Protein AF-A0A352NU34-F1 (afdb_monomer)

pLDDT: mean 79.1, std 13.92, range [46.22, 97.12]

Nearest PDB structures (foldseek):
  4mk6-assembly1_A-2  TM=7.605E-01  e=2.055E-04  Listeria monocytogenes EGD-e
  6o6o-assembly1_B  TM=7.729E-01  e=5.167E-03  Mycobacterium tuberculosis
  6o6n-assembly1_A  TM=7.367E-01  e=8.691E-03  Mycobacterium tuberculosis

Sequence (150 aa):
DADINRATFYAHYKNQYDLLKQIENETIDEINQYISSYDFKNKNNVSTVGIEKILEYVKENSELFDLLLNSNGDTSFQQEIIKIIGRQHFIPIKENNLLKKEDSEYIFHFLASGSICTIQKWLKEGMKKPISEIARLILEISNNGVKFYE

Mean predicted aligned error: 8.18 Å

Secondary structure (DSSP, 8-state):
-----HHHHHHH-SSHHHHHHHHHHHHHHHHHHHHHHS-TTSTTTHHHHHHHHHHHHHHHTHHHHHHHHS-SS--HHHHHHHHHHHHHHHHHHHTT--S-HHHHHHHHHHHHHHHHHHHHHHHHTTS-S-HHHHHHHHHHHHHHHHHTT-

Structure (mmCIF, N/CA/C/O backbone):
data_AF-A0A352NU34-F1
#
_entry.id   AF-A0A352NU34-F1
#
loop_
_atom_site.group_PDB
_atom_site.id
_atom_site.type_symbol
_atom_site.label_atom_id
_atom_site.label_alt_id
_atom_site.label_comp_id
_atom_site.label_asym_id
_atom_site.label_entity_id
_atom_site.label_seq_id
_atom_site.pdbx_PDB_ins_code
_atom_site.Cartn_x
_atom_site.Cartn_y
_atom_site.Cartn_z
_atom_site.occupancy
_atom_site.B_iso_or_equiv
_atom_site.auth_seq_id
_atom_site.auth_comp_id
_atom_site.auth_asym_id
_atom_site.auth_atom_id
_atom_site.pdbx_PDB_model_num
ATOM 1 N N . ASP A 1 1 ? -19.519 -0.023 17.354 1.00 48.19 1 ASP A N 1
ATOM 2 C CA . ASP A 1 1 ? -18.970 0.573 18.585 1.00 48.19 1 ASP A CA 1
ATOM 3 C C . ASP A 1 1 ? -18.016 -0.384 19.264 1.00 48.19 1 ASP A C 1
ATOM 5 O O . ASP A 1 1 ? -18.335 -1.561 19.386 1.00 48.19 1 ASP A O 1
ATOM 9 N N . ALA A 1 2 ? -16.836 0.109 19.638 1.00 63.91 2 ALA A N 1
ATOM 10 C CA . ALA A 1 2 ? -15.882 -0.637 20.449 1.00 63.91 2 ALA A CA 1
ATOM 11 C C . ALA A 1 2 ? -16.297 -0.533 21.924 1.00 63.91 2 ALA A C 1
ATOM 13 O O . ALA A 1 2 ? -16.513 0.570 22.426 1.00 63.91 2 ALA A O 1
ATOM 14 N N . ASP A 1 3 ? -16.410 -1.668 22.612 1.00 59.62 3 ASP A N 1
ATOM 15 C CA . ASP A 1 3 ? -16.883 -1.772 24.001 1.00 59.62 3 ASP A CA 1
ATOM 16 C C . ASP A 1 3 ? -15.771 -1.407 25.012 1.00 59.62 3 ASP A C 1
ATOM 18 O O . ASP A 1 3 ? -15.368 -2.197 25.864 1.00 59.62 3 ASP A O 1
ATOM 22 N N . ILE A 1 4 ? -15.179 -0.217 24.853 1.00 74.56 4 ILE A N 1
ATOM 23 C CA . ILE A 1 4 ? -14.019 0.255 25.624 1.00 74.56 4 ILE A CA 1
ATOM 24 C C . ILE A 1 4 ? -14.384 1.550 26.355 1.00 74.56 4 ILE A C 1
ATOM 26 O O . ILE A 1 4 ? -14.874 2.512 25.761 1.00 74.56 4 ILE A O 1
ATOM 30 N N . ASN A 1 5 ? -14.115 1.607 27.664 1.00 81.94 5 ASN A N 1
ATOM 31 C CA . ASN A 1 5 ? -14.355 2.816 28.450 1.00 81.94 5 ASN A CA 1
ATOM 32 C C . ASN A 1 5 ? -13.315 3.915 28.112 1.00 81.94 5 ASN A C 1
ATOM 34 O O . ASN A 1 5 ? -12.168 3.631 27.763 1.00 81.94 5 ASN A O 1
ATOM 38 N N . ARG A 1 6 ? -13.685 5.195 28.265 1.00 76.81 6 ARG A N 1
ATOM 39 C CA . ARG A 1 6 ? -12.801 6.338 27.944 1.00 76.81 6 ARG A CA 1
ATOM 40 C C . ARG A 1 6 ? -11.505 6.385 28.764 1.00 76.81 6 ARG A C 1
ATOM 42 O O . ARG A 1 6 ? -10.484 6.804 28.239 1.00 76.81 6 ARG A O 1
ATOM 49 N N . ALA A 1 7 ? -11.529 5.977 30.028 1.00 78.75 7 ALA A N 1
ATOM 50 C CA . ALA A 1 7 ? -10.327 5.883 30.856 1.00 78.75 7 ALA A CA 1
ATOM 51 C C . ALA A 1 7 ? -9.362 4.799 30.343 1.00 78.75 7 ALA A C 1
ATOM 53 O O . ALA A 1 7 ? -8.158 5.025 30.341 1.00 78.75 7 ALA A O 1
ATOM 54 N N . THR A 1 8 ? -9.873 3.672 29.839 1.00 79.69 8 THR A N 1
ATOM 55 C CA . THR A 1 8 ? -9.073 2.637 29.170 1.00 79.69 8 THR A CA 1
ATOM 56 C C . THR A 1 8 ? -8.502 3.158 27.853 1.00 79.69 8 THR A C 1
ATOM 58 O O . THR A 1 8 ? -7.326 2.953 27.586 1.00 79.69 8 THR A O 1
ATOM 61 N N . PHE A 1 9 ? -9.280 3.908 27.065 1.00 80.69 9 PHE A N 1
ATOM 62 C CA . PHE A 1 9 ? -8.778 4.558 25.848 1.00 80.69 9 PHE A CA 1
ATOM 63 C C . PHE A 1 9 ? -7.615 5.517 26.150 1.00 80.69 9 PHE A C 1
ATOM 65 O O . PHE A 1 9 ? -6.536 5.386 25.578 1.00 80.69 9 PHE A O 1
ATOM 72 N N . TYR A 1 10 ? -7.805 6.444 27.094 1.00 82.12 10 TYR A N 1
ATOM 73 C CA . TYR A 1 10 ? -6.786 7.442 27.432 1.00 82.12 10 TYR A CA 1
ATOM 74 C C . TYR A 1 10 ? -5.594 6.885 28.226 1.00 82.12 10 TYR A C 1
ATOM 76 O O . TYR A 1 10 ? -4.579 7.567 28.350 1.00 82.12 10 TYR A O 1
ATOM 84 N N . ALA A 1 11 ? -5.682 5.652 28.739 1.00 81.69 11 ALA A N 1
ATOM 85 C CA . ALA A 1 11 ? -4.532 4.949 29.307 1.00 81.69 11 ALA A CA 1
ATOM 86 C C . ALA A 1 11 ? -3.508 4.544 28.232 1.00 81.69 11 ALA A C 1
ATOM 88 O O . ALA A 1 11 ? -2.319 4.454 28.534 1.00 81.69 11 ALA A O 1
ATOM 89 N N . HIS A 1 12 ? -3.962 4.322 26.995 1.00 77.50 12 HIS A N 1
ATOM 90 C CA . HIS A 1 12 ? -3.120 3.886 25.879 1.00 77.50 12 HIS A CA 1
ATOM 91 C C . HIS A 1 12 ? -2.886 4.984 24.834 1.00 77.50 12 HIS A C 1
ATOM 93 O O . HIS A 1 12 ? -1.823 5.006 24.223 1.00 77.50 12 HIS A O 1
ATOM 99 N N . TYR A 1 13 ? -3.825 5.923 24.669 1.00 84.06 13 TYR A N 1
ATOM 100 C CA . TYR A 1 13 ? -3.788 6.925 23.601 1.00 84.06 13 TYR A CA 1
ATOM 101 C C . TYR A 1 13 ? -4.052 8.330 24.123 1.00 84.06 13 TYR A C 1
ATOM 103 O O . TYR A 1 13 ? -5.023 8.573 24.837 1.00 84.06 13 TYR A O 1
ATOM 111 N N . LYS A 1 14 ? -3.249 9.310 23.708 1.00 82.19 14 LYS A N 1
ATOM 112 C CA . LYS A 1 14 ? -3.454 10.708 24.128 1.00 82.19 14 LYS A CA 1
ATOM 113 C C . LYS A 1 14 ? -4.740 11.304 23.561 1.00 82.19 14 LYS A C 1
ATOM 115 O O . LYS A 1 14 ? -5.376 12.135 24.206 1.00 82.19 14 LYS A O 1
ATOM 120 N N . ASN A 1 15 ? -5.094 10.930 22.334 1.00 84.94 15 ASN A N 1
ATOM 121 C CA . ASN A 1 15 ? -6.304 11.343 21.628 1.00 84.94 15 ASN A CA 1
ATOM 122 C C . ASN A 1 15 ? -6.515 10.461 20.379 1.00 84.94 15 ASN A C 1
ATOM 124 O O . ASN A 1 15 ? -5.709 9.584 20.085 1.00 84.94 15 ASN A O 1
ATOM 128 N N . GLN A 1 16 ? -7.589 10.714 19.628 1.00 80.94 16 GLN A N 1
ATOM 129 C CA . GLN A 1 16 ? -7.916 9.973 18.403 1.00 80.94 16 GLN A CA 1
ATOM 130 C C . GLN A 1 16 ? -6.839 10.046 17.303 1.00 80.94 16 GLN A C 1
ATOM 132 O O . GLN A 1 16 ? -6.707 9.103 16.535 1.00 80.94 16 GLN A O 1
ATOM 137 N N . TYR A 1 17 ? -6.059 11.131 17.233 1.00 83.38 17 TYR A N 1
ATOM 138 C CA . TYR A 1 17 ? -4.977 11.272 16.252 1.00 83.38 17 TYR A CA 1
ATOM 139 C C . TYR A 1 17 ? -3.764 10.415 16.624 1.00 83.38 17 TYR A C 1
ATOM 141 O O . TYR A 1 17 ? -3.083 9.900 15.748 1.00 83.38 17 TYR A O 1
ATOM 149 N N . ASP A 1 18 ? -3.509 10.242 17.923 1.00 84.25 18 ASP A N 1
ATOM 150 C CA . ASP A 1 18 ? -2.465 9.350 18.440 1.00 84.25 18 ASP A CA 1
ATOM 151 C C . ASP A 1 18 ? -2.783 7.884 18.111 1.00 84.25 18 ASP A C 1
ATOM 153 O O . ASP A 1 18 ? -1.931 7.163 17.600 1.00 84.25 18 ASP A O 1
ATOM 157 N N . LEU A 1 19 ? -4.047 7.480 18.303 1.00 85.69 19 LEU A N 1
ATOM 158 C CA . LEU A 1 19 ? -4.534 6.170 17.865 1.00 85.69 19 LEU A CA 1
ATOM 159 C C . LEU A 1 19 ? -4.395 5.996 16.345 1.00 85.69 19 LEU A C 1
ATOM 161 O O . LEU A 1 19 ? -3.858 4.984 15.905 1.00 85.69 19 LEU A O 1
ATOM 165 N N . LEU A 1 20 ? -4.848 6.973 15.550 1.00 85.44 20 LEU A N 1
ATOM 166 C CA . LEU A 1 20 ? -4.744 6.911 14.088 1.00 85.44 20 LEU A CA 1
ATOM 167 C C . LEU A 1 20 ? -3.290 6.732 13.641 1.00 85.44 20 LEU A C 1
ATOM 169 O O . LEU A 1 20 ? -2.998 5.852 12.841 1.00 85.44 20 LEU A O 1
ATOM 173 N N . LYS A 1 21 ? -2.371 7.506 14.221 1.00 85.31 21 LYS A N 1
ATOM 174 C CA . LYS A 1 21 ? -0.944 7.417 13.912 1.00 85.31 21 LYS A CA 1
ATOM 175 C C . LYS A 1 21 ? -0.342 6.067 14.296 1.00 85.31 21 LYS A C 1
ATOM 177 O O . LYS A 1 21 ? 0.543 5.571 13.603 1.00 85.31 21 LYS A O 1
ATOM 182 N N . GLN A 1 22 ? -0.782 5.471 15.403 1.00 87.56 22 GLN A N 1
ATOM 183 C CA . GLN A 1 22 ? -0.351 4.125 15.766 1.00 87.56 22 GLN A CA 1
ATOM 184 C C . GLN A 1 22 ? -0.835 3.094 14.738 1.00 87.56 22 GLN A C 1
ATOM 186 O O . GLN A 1 22 ? -0.022 2.300 14.278 1.00 87.56 22 GLN A O 1
ATOM 191 N N . ILE A 1 23 ? -2.104 3.165 14.320 1.00 88.06 23 ILE A N 1
ATOM 192 C CA . ILE A 1 23 ? -2.661 2.291 13.276 1.00 88.06 23 ILE A CA 1
ATOM 193 C C . ILE A 1 23 ? -1.894 2.458 11.958 1.00 88.06 23 ILE A C 1
ATOM 195 O O . ILE A 1 23 ? -1.555 1.468 11.314 1.00 88.06 23 ILE A O 1
ATOM 199 N N . GLU A 1 24 ? -1.580 3.694 11.560 1.00 88.38 24 GLU A N 1
ATOM 200 C CA . GLU A 1 24 ? -0.766 3.973 10.372 1.00 88.38 24 GLU A CA 1
ATOM 201 C C . GLU A 1 24 ? 0.607 3.304 10.460 1.00 88.38 24 GLU A C 1
ATOM 203 O O . GLU A 1 24 ? 1.007 2.618 9.522 1.00 88.38 24 GLU A O 1
ATOM 208 N N . ASN A 1 25 ? 1.311 3.470 11.585 1.00 88.00 25 ASN A N 1
ATOM 209 C CA . ASN A 1 25 ? 2.632 2.874 11.789 1.00 88.00 25 ASN A CA 1
ATOM 210 C C . ASN A 1 25 ? 2.576 1.341 11.772 1.00 88.00 25 ASN A C 1
ATOM 212 O O . ASN A 1 25 ? 3.398 0.720 11.107 1.00 88.00 25 ASN A O 1
ATOM 216 N N . GLU A 1 26 ? 1.599 0.737 12.453 1.00 89.69 26 GLU A N 1
ATOM 217 C CA . GLU A 1 26 ? 1.392 -0.718 12.457 1.00 89.69 26 GLU A CA 1
ATOM 218 C C . GLU A 1 26 ? 1.122 -1.234 11.036 1.00 89.69 26 GLU A C 1
ATOM 220 O O . GLU A 1 26 ? 1.773 -2.171 10.577 1.00 89.69 26 GLU A O 1
ATOM 225 N N . THR A 1 27 ? 0.250 -0.551 10.289 1.00 88.06 27 THR A N 1
ATOM 226 C CA . THR A 1 27 ? -0.056 -0.887 8.889 1.00 88.06 27 THR A CA 1
ATOM 227 C C . THR A 1 27 ? 1.189 -0.769 8.002 1.00 88.06 27 THR A C 1
ATOM 229 O O . THR A 1 27 ? 1.448 -1.621 7.153 1.00 88.06 27 THR A O 1
ATOM 232 N N . ILE A 1 28 ? 1.993 0.281 8.192 1.00 86.25 28 ILE A N 1
ATOM 233 C CA . ILE A 1 28 ? 3.257 0.485 7.474 1.00 86.25 28 ILE A CA 1
ATOM 234 C C . ILE A 1 28 ? 4.260 -0.630 7.791 1.00 86.25 28 ILE A C 1
ATOM 236 O O . ILE A 1 28 ? 4.934 -1.125 6.883 1.00 86.25 28 ILE A O 1
ATOM 240 N N . ASP A 1 29 ? 4.369 -1.034 9.053 1.00 86.62 29 ASP A N 1
ATOM 241 C CA . ASP A 1 29 ? 5.260 -2.111 9.477 1.00 86.62 29 ASP A CA 1
ATOM 242 C C . ASP A 1 29 ? 4.836 -3.454 8.874 1.00 86.62 29 ASP A C 1
ATOM 244 O O . ASP A 1 29 ? 5.686 -4.187 8.363 1.00 86.62 29 ASP A O 1
ATOM 248 N N . GLU A 1 30 ? 3.536 -3.747 8.837 1.00 85.56 30 GLU A N 1
ATOM 249 C CA . GLU A 1 30 ? 2.995 -4.931 8.164 1.00 85.56 30 GLU A CA 1
ATOM 250 C C . GLU A 1 30 ? 3.317 -4.912 6.665 1.00 85.56 30 GLU A C 1
ATOM 252 O O . GLU A 1 30 ? 3.858 -5.886 6.136 1.00 85.56 30 GLU A O 1
ATOM 257 N N . ILE A 1 31 ? 3.095 -3.783 5.984 1.00 81.94 31 ILE A N 1
ATOM 258 C CA . ILE A 1 31 ? 3.468 -3.609 4.572 1.00 81.94 31 ILE A CA 1
ATOM 259 C C . ILE A 1 31 ? 4.973 -3.842 4.372 1.00 81.94 31 ILE A C 1
ATOM 261 O O . ILE A 1 31 ? 5.369 -4.563 3.457 1.00 81.94 31 ILE A O 1
ATOM 265 N N . ASN A 1 32 ? 5.832 -3.291 5.232 1.00 78.81 32 ASN A N 1
ATOM 266 C CA . ASN A 1 32 ? 7.279 -3.496 5.152 1.00 78.81 32 ASN A CA 1
ATOM 267 C C . ASN A 1 32 ? 7.679 -4.962 5.357 1.00 78.81 32 ASN A C 1
ATOM 269 O O . ASN A 1 32 ? 8.589 -5.438 4.674 1.00 78.81 32 ASN A O 1
ATOM 273 N N . GLN A 1 33 ? 7.018 -5.683 6.266 1.00 79.50 33 GLN A N 1
ATOM 274 C CA . GLN A 1 33 ? 7.242 -7.114 6.480 1.00 79.50 33 GLN A CA 1
ATOM 275 C C . GLN A 1 33 ? 6.814 -7.929 5.261 1.00 79.50 33 GLN A C 1
ATOM 277 O O . GLN A 1 33 ? 7.592 -8.761 4.787 1.00 79.50 33 GLN A O 1
ATOM 282 N N . TYR A 1 34 ? 5.634 -7.638 4.703 1.00 73.94 34 TYR A N 1
ATOM 283 C CA . TYR A 1 34 ? 5.174 -8.247 3.460 1.00 73.94 34 TYR A CA 1
ATOM 284 C C . TYR A 1 34 ? 6.198 -8.027 2.358 1.00 73.94 34 TYR A C 1
ATOM 286 O O . TYR A 1 34 ? 6.681 -8.993 1.777 1.00 73.94 34 TYR A O 1
ATOM 294 N N . ILE A 1 35 ? 6.613 -6.786 2.120 1.00 70.75 35 ILE A N 1
ATOM 295 C CA . ILE A 1 35 ? 7.552 -6.492 1.045 1.00 70.75 35 ILE A CA 1
ATOM 296 C C . ILE A 1 35 ? 8.932 -7.128 1.296 1.00 70.75 35 ILE A C 1
ATOM 298 O O . ILE A 1 35 ? 9.512 -7.704 0.382 1.00 70.75 35 ILE A O 1
ATOM 302 N N . SER A 1 36 ? 9.446 -7.096 2.528 1.00 69.50 36 SER A N 1
ATOM 303 C CA . SER A 1 36 ? 10.748 -7.696 2.870 1.00 69.50 36 SER A CA 1
ATOM 304 C C . SER A 1 36 ? 10.749 -9.225 2.778 1.00 69.50 36 SER A C 1
ATOM 306 O O . SER A 1 36 ? 11.805 -9.823 2.578 1.00 69.50 36 SER A O 1
ATOM 308 N N . SER A 1 37 ? 9.584 -9.866 2.920 1.00 67.00 37 SER A N 1
ATOM 309 C CA . SER A 1 37 ? 9.439 -11.318 2.772 1.00 67.00 37 SER A CA 1
ATOM 310 C C . SER A 1 37 ? 9.533 -11.794 1.315 1.00 67.00 37 SER A C 1
ATOM 312 O O . SER A 1 37 ? 9.775 -12.979 1.076 1.00 67.00 37 SER A O 1
ATOM 314 N N . TYR A 1 38 ? 9.403 -10.883 0.343 1.00 62.19 38 TYR A N 1
ATOM 315 C CA . TYR A 1 38 ? 9.521 -11.184 -1.081 1.00 62.19 38 TYR A CA 1
ATOM 316 C C . TYR A 1 38 ? 10.842 -10.659 -1.645 1.00 62.19 38 TYR A C 1
ATOM 318 O O . TYR A 1 38 ? 11.178 -9.481 -1.547 1.00 62.19 38 TYR A O 1
ATOM 326 N N . ASP A 1 39 ? 11.602 -11.542 -2.294 1.00 57.12 39 ASP A N 1
ATOM 327 C CA . ASP A 1 39 ? 12.840 -11.152 -2.961 1.00 57.12 39 ASP A CA 1
ATOM 328 C C . ASP A 1 39 ? 12.550 -10.517 -4.330 1.00 57.12 39 ASP A C 1
ATOM 330 O O . ASP A 1 39 ? 12.553 -11.176 -5.374 1.00 57.12 39 ASP A O 1
ATOM 334 N N . PHE A 1 40 ? 12.327 -9.202 -4.338 1.00 56.34 40 PHE A N 1
ATOM 335 C CA . PHE A 1 40 ? 12.140 -8.415 -5.563 1.00 56.34 40 PHE A CA 1
ATOM 336 C C . PHE A 1 40 ? 13.380 -8.391 -6.481 1.00 56.34 40 PHE A C 1
ATOM 338 O O . PHE A 1 40 ? 13.313 -7.835 -7.579 1.00 56.34 40 PHE A O 1
ATOM 345 N N . LYS A 1 41 ? 14.512 -9.002 -6.091 1.00 50.59 41 LYS A N 1
ATOM 346 C CA . LYS A 1 41 ? 15.722 -9.066 -6.927 1.00 50.59 41 LYS A CA 1
ATOM 347 C C . LYS A 1 41 ? 15.608 -10.059 -8.089 1.00 50.59 41 LYS A C 1
ATOM 349 O O . LYS A 1 41 ? 16.334 -9.910 -9.072 1.00 50.59 41 LYS A O 1
ATOM 354 N N . ASN A 1 42 ? 14.683 -11.024 -8.045 1.00 47.41 42 ASN A N 1
ATOM 355 C CA . ASN A 1 42 ? 14.458 -11.965 -9.151 1.00 47.41 42 ASN A CA 1
ATOM 356 C C . ASN A 1 42 ? 13.460 -11.402 -10.185 1.00 47.41 42 ASN A C 1
ATOM 358 O O . ASN A 1 42 ? 12.253 -11.648 -10.149 1.00 47.41 42 ASN A O 1
ATOM 362 N N . LYS A 1 43 ? 14.014 -10.633 -11.132 1.00 52.78 43 LYS A N 1
ATOM 363 C CA . LYS A 1 43 ? 13.345 -9.660 -12.019 1.00 52.78 43 LYS A CA 1
ATOM 364 C C . LYS A 1 43 ? 12.188 -10.133 -12.920 1.00 52.78 43 LYS A C 1
ATOM 366 O O . LYS A 1 43 ? 11.504 -9.266 -13.451 1.00 52.78 43 LYS A O 1
ATOM 371 N N . ASN A 1 44 ? 11.918 -11.429 -13.108 1.00 47.78 44 ASN A N 1
ATOM 372 C CA . ASN A 1 44 ? 11.051 -11.846 -14.229 1.00 47.78 44 ASN A CA 1
ATOM 373 C C . ASN A 1 44 ? 9.714 -12.522 -13.870 1.00 47.78 44 ASN A C 1
ATOM 375 O O . ASN A 1 44 ? 8.857 -12.584 -14.740 1.00 47.78 44 ASN A O 1
ATOM 379 N N . ASN A 1 45 ? 9.498 -12.988 -12.632 1.00 46.22 45 ASN A N 1
ATOM 380 C CA . ASN A 1 45 ? 8.208 -13.582 -12.211 1.00 46.22 45 ASN A CA 1
ATOM 381 C C . ASN A 1 45 ? 7.841 -13.330 -10.735 1.00 46.22 45 ASN A C 1
ATOM 383 O O . ASN A 1 45 ? 6.691 -13.523 -10.349 1.00 46.22 45 ASN A O 1
ATOM 387 N N . VAL A 1 46 ? 8.796 -12.891 -9.907 1.00 50.06 46 VAL A N 1
ATOM 388 C CA . VAL A 1 46 ? 8.574 -12.637 -8.472 1.00 50.06 46 VAL A CA 1
ATOM 389 C C . VAL A 1 46 ? 7.872 -11.288 -8.235 1.00 50.06 46 VAL A C 1
ATOM 391 O O . VAL A 1 46 ? 7.211 -11.107 -7.216 1.00 50.06 46 VAL A O 1
ATOM 394 N N . SER A 1 47 ? 7.928 -10.359 -9.200 1.00 66.38 47 SER A N 1
ATOM 395 C CA . SER A 1 47 ? 7.362 -9.009 -9.059 1.00 66.38 47 SER A CA 1
ATOM 396 C C . SER A 1 47 ? 5.832 -8.966 -9.094 1.00 66.38 47 SER A C 1
ATOM 398 O O . SER A 1 47 ? 5.243 -8.222 -8.314 1.00 66.38 47 SER A O 1
ATOM 400 N N . THR A 1 48 ? 5.170 -9.774 -9.933 1.00 72.38 48 THR A N 1
ATOM 401 C CA . THR A 1 48 ? 3.696 -9.800 -9.993 1.00 72.38 48 THR A CA 1
ATOM 402 C C . THR A 1 48 ? 3.106 -10.383 -8.715 1.00 72.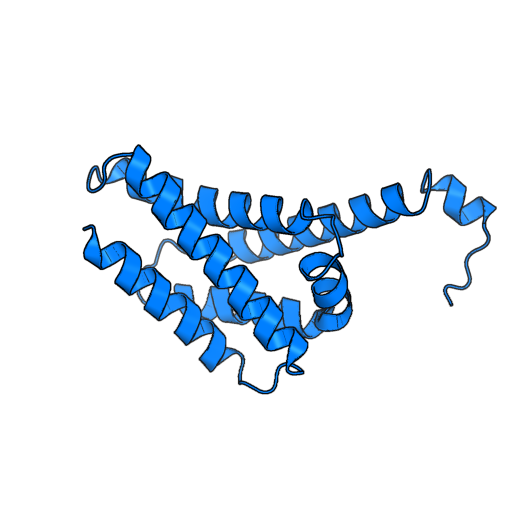38 48 THR A C 1
ATOM 404 O O . THR A 1 48 ? 2.217 -9.775 -8.133 1.00 72.38 48 THR A O 1
ATOM 407 N N . VAL A 1 49 ? 3.651 -11.506 -8.231 1.00 76.94 49 VAL A N 1
ATOM 408 C CA . VAL A 1 49 ? 3.171 -12.180 -7.011 1.00 76.94 49 VAL A CA 1
ATOM 409 C C . VAL A 1 49 ? 3.294 -11.266 -5.789 1.00 76.94 49 VAL A C 1
ATOM 411 O O . VAL A 1 49 ? 2.375 -11.202 -4.978 1.00 76.94 49 VAL A O 1
ATOM 414 N N . GLY A 1 50 ? 4.395 -10.514 -5.675 1.00 78.06 50 GLY A N 1
ATOM 415 C CA . GLY A 1 50 ? 4.569 -9.540 -4.595 1.00 78.06 50 GLY A CA 1
ATOM 416 C C . GLY A 1 50 ? 3.508 -8.433 -4.619 1.00 78.06 50 GLY A C 1
ATOM 417 O O . GLY A 1 50 ? 2.915 -8.129 -3.587 1.00 78.06 50 GLY A O 1
ATOM 418 N N . ILE A 1 51 ? 3.217 -7.866 -5.797 1.00 82.94 51 ILE A N 1
ATOM 419 C CA . ILE A 1 51 ? 2.177 -6.832 -5.940 1.00 82.94 51 ILE A CA 1
ATOM 420 C C . ILE A 1 51 ? 0.784 -7.415 -5.668 1.00 82.94 51 ILE A C 1
ATOM 422 O O . ILE A 1 51 ? -0.015 -6.784 -4.980 1.00 82.94 51 ILE A O 1
ATOM 426 N N . GLU A 1 52 ? 0.490 -8.619 -6.162 1.00 88.31 52 GLU A N 1
ATOM 427 C C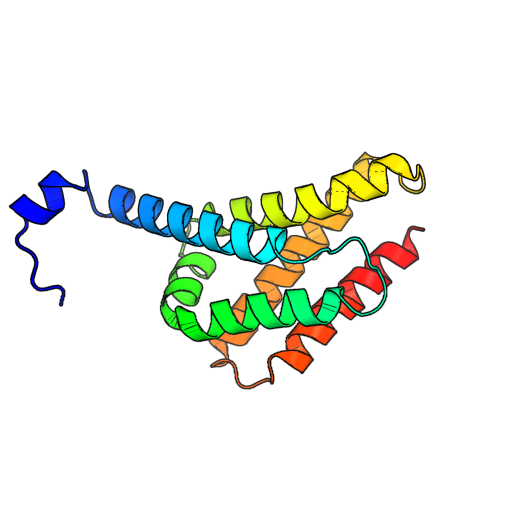A . GLU A 1 52 ? 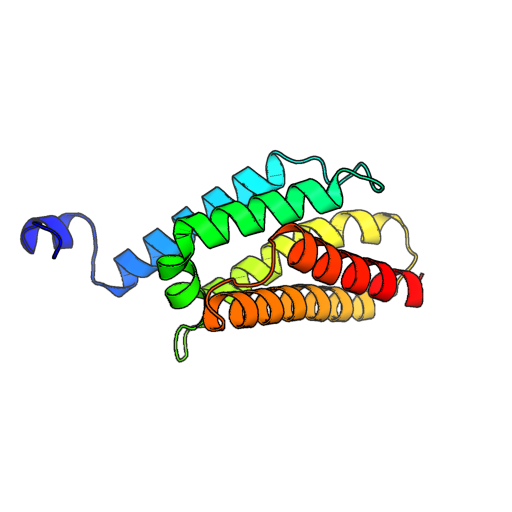-0.781 -9.302 -5.897 1.00 88.31 52 GLU A CA 1
ATOM 428 C C . GLU A 1 52 ? -1.007 -9.505 -4.397 1.00 88.31 52 GLU A C 1
ATOM 430 O O . GLU A 1 52 ? -2.094 -9.216 -3.909 1.00 88.31 52 GLU A O 1
ATOM 435 N N . LYS A 1 53 ? 0.023 -9.897 -3.643 1.00 84.62 53 LYS A N 1
ATOM 436 C CA . LYS A 1 53 ? -0.059 -10.081 -2.185 1.00 84.62 53 LYS A CA 1
ATOM 437 C C . LYS A 1 53 ? -0.337 -8.785 -1.429 1.00 84.62 53 LYS A C 1
ATOM 439 O O . LYS A 1 53 ? -1.144 -8.777 -0.505 1.00 84.62 53 LYS A O 1
ATOM 444 N N . ILE A 1 54 ? 0.277 -7.679 -1.847 1.00 86.81 54 ILE A N 1
ATOM 445 C CA . ILE A 1 54 ? -0.030 -6.356 -1.287 1.00 86.81 54 ILE A CA 1
ATOM 446 C C . ILE A 1 54 ? -1.489 -5.992 -1.581 1.00 86.81 54 ILE A C 1
ATOM 448 O O . ILE A 1 54 ? -2.198 -5.520 -0.699 1.00 86.81 54 ILE A O 1
ATOM 452 N N . LEU A 1 55 ? -1.962 -6.235 -2.804 1.00 91.88 55 LEU A N 1
ATOM 453 C CA . LEU A 1 55 ? -3.348 -5.960 -3.188 1.00 91.88 55 LEU A CA 1
ATOM 454 C C . LEU A 1 55 ? -4.359 -6.881 -2.484 1.00 91.88 55 LEU A C 1
ATOM 456 O O . LEU A 1 55 ? -5.476 -6.444 -2.214 1.00 91.88 55 LEU A O 1
ATOM 460 N N . GLU A 1 56 ? -3.988 -8.125 -2.169 1.00 92.88 56 GLU A N 1
ATOM 461 C CA . GLU A 1 56 ? -4.765 -9.024 -1.304 1.00 92.88 56 GLU A CA 1
ATOM 462 C C . GLU A 1 56 ? -4.904 -8.425 0.096 1.00 92.88 56 GLU A C 1
ATOM 464 O O . GLU A 1 56 ? -6.026 -8.250 0.563 1.00 92.88 56 GLU A O 1
ATOM 469 N N . TYR A 1 57 ? -3.796 -7.999 0.706 1.00 90.69 57 TYR A N 1
ATOM 470 C CA . TYR A 1 57 ? -3.807 -7.351 2.017 1.00 90.69 57 TYR A CA 1
ATOM 471 C C . TYR A 1 57 ? -4.624 -6.046 2.024 1.00 90.69 57 TYR A C 1
ATOM 473 O O . TYR A 1 57 ? -5.418 -5.810 2.937 1.00 90.69 57 TYR A O 1
ATOM 481 N N . VAL A 1 58 ? -4.509 -5.228 0.970 1.00 93.00 58 VAL A N 1
ATOM 482 C CA . VAL A 1 58 ? -5.344 -4.029 0.778 1.00 93.00 58 VAL A CA 1
ATOM 483 C C . VAL A 1 58 ? -6.823 -4.396 0.693 1.00 93.00 58 VAL A C 1
ATOM 485 O O . VAL A 1 58 ? -7.658 -3.707 1.269 1.00 93.00 58 VAL A O 1
ATOM 488 N N . LYS A 1 59 ? -7.171 -5.475 -0.014 1.00 95.31 59 LYS A N 1
ATOM 489 C CA . LYS A 1 59 ? -8.560 -5.925 -0.155 1.00 95.31 59 LYS A CA 1
ATOM 490 C C . LYS A 1 59 ? -9.135 -6.447 1.157 1.00 95.31 59 LYS A C 1
ATOM 492 O O . LYS A 1 59 ? -10.274 -6.118 1.488 1.00 95.31 59 LYS A O 1
ATOM 497 N N . GLU A 1 60 ? -8.361 -7.242 1.890 1.00 94.62 60 GLU A N 1
ATOM 498 C CA . GLU A 1 60 ? -8.730 -7.763 3.211 1.00 94.62 60 GLU A CA 1
ATOM 499 C C . GLU A 1 60 ? -8.970 -6.630 4.215 1.00 94.62 60 GLU A C 1
ATOM 501 O O . GLU A 1 60 ? -9.899 -6.710 5.014 1.00 94.62 60 GLU A O 1
ATOM 506 N N . ASN A 1 61 ? -8.214 -5.534 4.097 1.00 93.38 61 ASN A N 1
ATOM 507 C CA . ASN A 1 61 ? -8.294 -4.359 4.967 1.00 93.38 61 ASN A CA 1
ATOM 508 C C . ASN A 1 61 ? -8.894 -3.132 4.255 1.00 93.38 61 ASN A C 1
ATOM 510 O O . ASN A 1 61 ? -8.527 -1.992 4.536 1.00 93.38 61 ASN A O 1
ATOM 514 N N . SER A 1 62 ? -9.807 -3.351 3.307 1.00 94.31 62 SER A N 1
ATOM 515 C CA . SER A 1 62 ? -10.253 -2.303 2.374 1.00 94.31 62 SER A CA 1
ATOM 516 C C . SER A 1 62 ? -10.873 -1.071 3.032 1.00 94.31 62 SER A C 1
ATOM 518 O O . SER A 1 62 ? -10.618 0.032 2.564 1.00 94.31 62 SER A O 1
ATOM 520 N N . GLU A 1 63 ? -11.626 -1.221 4.124 1.00 92.19 63 GLU A N 1
ATOM 521 C CA . GLU A 1 63 ? -12.182 -0.081 4.872 1.00 92.19 63 GLU A CA 1
ATOM 522 C C . GLU A 1 63 ? -11.078 0.785 5.491 1.00 92.19 63 GLU A C 1
ATOM 524 O O . GLU A 1 63 ? -11.126 2.014 5.416 1.00 92.19 63 GLU A O 1
ATOM 529 N N . LEU A 1 64 ? -10.051 0.142 6.057 1.00 91.19 64 LEU A N 1
ATOM 530 C CA . LEU A 1 64 ? -8.895 0.826 6.621 1.00 91.19 64 LEU A CA 1
ATOM 531 C C . LEU A 1 64 ? -8.107 1.544 5.523 1.00 91.19 64 LEU A C 1
ATOM 533 O O . LEU A 1 64 ? -7.807 2.726 5.657 1.00 91.19 64 LEU A O 1
ATOM 537 N N . PHE A 1 65 ? -7.806 0.863 4.417 1.00 92.19 65 PHE A N 1
ATOM 538 C CA . PHE A 1 65 ? -7.073 1.473 3.308 1.00 92.19 65 PHE A CA 1
ATOM 539 C C . PHE A 1 65 ? -7.862 2.570 2.599 1.00 92.19 65 PHE A C 1
ATOM 541 O O . PHE A 1 65 ? -7.256 3.546 2.169 1.00 92.19 65 PHE A O 1
ATOM 548 N N . ASP A 1 66 ? -9.185 2.456 2.488 1.00 91.44 66 ASP A N 1
ATOM 549 C CA . ASP A 1 66 ? -10.022 3.537 1.968 1.00 91.44 66 ASP A CA 1
ATOM 550 C C . ASP A 1 66 ? -9.911 4.774 2.868 1.00 91.44 66 ASP A C 1
ATOM 552 O O . ASP A 1 66 ? -9.654 5.869 2.373 1.00 91.44 66 ASP A O 1
ATOM 556 N N . LEU A 1 67 ? -9.978 4.596 4.191 1.00 89.56 67 LEU A N 1
ATOM 557 C CA . LEU A 1 67 ? -9.812 5.682 5.158 1.00 89.56 67 LEU A CA 1
ATOM 558 C C . LEU A 1 67 ? -8.405 6.304 5.117 1.00 89.56 67 LEU A C 1
ATOM 560 O O . LEU A 1 67 ? -8.277 7.526 5.034 1.00 89.56 67 LEU A O 1
ATOM 564 N N . LEU A 1 68 ? -7.354 5.481 5.147 1.00 89.88 68 LEU A N 1
ATOM 565 C CA . LEU A 1 68 ? -5.961 5.939 5.184 1.00 89.88 68 LEU A CA 1
ATOM 566 C C . LEU A 1 68 ? -5.508 6.559 3.856 1.00 89.88 68 LEU A C 1
ATOM 568 O O . LEU A 1 68 ? -4.766 7.541 3.845 1.00 89.88 68 LEU A O 1
ATOM 572 N N . LEU A 1 69 ? -5.951 6.014 2.718 1.00 89.81 69 LEU A N 1
ATOM 573 C CA . LEU A 1 69 ? -5.571 6.529 1.404 1.00 89.81 69 LEU A CA 1
ATOM 574 C C . LEU A 1 69 ? -6.462 7.680 0.944 1.00 89.81 69 LEU A C 1
ATOM 576 O O . LEU A 1 69 ? -5.983 8.484 0.155 1.00 89.81 69 LEU A O 1
ATOM 580 N N . ASN A 1 70 ? -7.710 7.803 1.399 1.00 83.94 70 ASN A N 1
ATOM 581 C CA . ASN A 1 70 ? -8.617 8.882 0.982 1.00 83.94 70 ASN A CA 1
ATOM 582 C C . ASN A 1 70 ? -8.881 9.917 2.088 1.00 83.94 70 ASN A C 1
ATOM 584 O O . ASN A 1 70 ? -9.849 10.675 2.006 1.00 83.94 70 ASN A O 1
ATOM 588 N N . SER A 1 71 ? -8.014 9.984 3.103 1.00 76.81 71 SER A N 1
ATOM 589 C CA . SER A 1 71 ? -8.088 10.991 4.162 1.00 76.81 71 SER A CA 1
ATOM 590 C C . SER A 1 71 ? -8.090 12.413 3.583 1.00 76.81 71 SER A C 1
ATOM 592 O O . SER A 1 71 ? -7.175 12.837 2.872 1.00 76.81 71 SER A O 1
ATOM 594 N N . ASN A 1 72 ? -9.150 13.171 3.882 1.00 67.19 72 ASN A N 1
ATOM 595 C CA . ASN A 1 72 ? -9.316 14.545 3.414 1.00 67.19 72 ASN A CA 1
ATOM 596 C C . ASN A 1 72 ? -8.328 15.482 4.129 1.00 67.19 72 ASN A C 1
ATOM 598 O O . ASN A 1 72 ? -8.648 16.069 5.161 1.00 67.19 72 ASN A O 1
ATOM 602 N N . GLY A 1 73 ? -7.142 15.655 3.545 1.00 66.56 73 GLY A N 1
ATOM 603 C CA . GLY A 1 73 ? -6.151 16.656 3.951 1.00 66.56 73 GLY A CA 1
ATOM 604 C C . GLY A 1 73 ? -4.916 16.096 4.657 1.00 66.56 73 GLY A C 1
ATOM 605 O O . GLY A 1 73 ? -3.888 16.773 4.653 1.00 66.56 73 GLY A O 1
ATOM 606 N N . ASP A 1 74 ? -4.969 14.869 5.183 1.00 81.56 74 ASP A N 1
ATOM 607 C CA . ASP A 1 74 ? -3.783 14.169 5.686 1.00 81.56 74 ASP A CA 1
ATOM 608 C C . ASP A 1 74 ? -3.251 13.205 4.621 1.00 81.56 74 ASP A C 1
ATOM 610 O O . ASP A 1 74 ? -3.916 12.252 4.227 1.00 81.56 74 ASP A O 1
ATOM 614 N N . THR A 1 75 ? -2.043 13.480 4.130 1.00 84.06 75 THR A N 1
ATOM 615 C CA . THR A 1 75 ? -1.356 12.653 3.123 1.00 84.06 75 THR A CA 1
ATOM 616 C C . THR A 1 75 ? -0.148 11.926 3.707 1.00 84.06 75 THR A C 1
ATOM 618 O O . THR A 1 75 ? 0.634 11.343 2.959 1.00 84.06 75 THR A O 1
ATOM 621 N N . SER A 1 76 ? 0.038 11.959 5.030 1.00 86.12 76 SER A N 1
ATOM 622 C CA . SER A 1 76 ? 1.218 11.399 5.694 1.00 86.12 76 SER A CA 1
ATOM 623 C C . SER A 1 76 ? 1.386 9.904 5.414 1.00 86.12 76 SER A C 1
ATOM 625 O O . SER A 1 76 ? 2.475 9.488 5.013 1.00 86.12 76 SER A O 1
ATOM 627 N N . PHE A 1 77 ? 0.302 9.127 5.490 1.00 87.94 77 PHE A N 1
ATOM 628 C CA . PHE A 1 77 ? 0.306 7.709 5.134 1.00 87.94 77 PHE A CA 1
ATOM 629 C C . PHE A 1 77 ? 0.739 7.477 3.677 1.00 87.94 77 PHE A C 1
ATOM 631 O O . PHE A 1 77 ? 1.661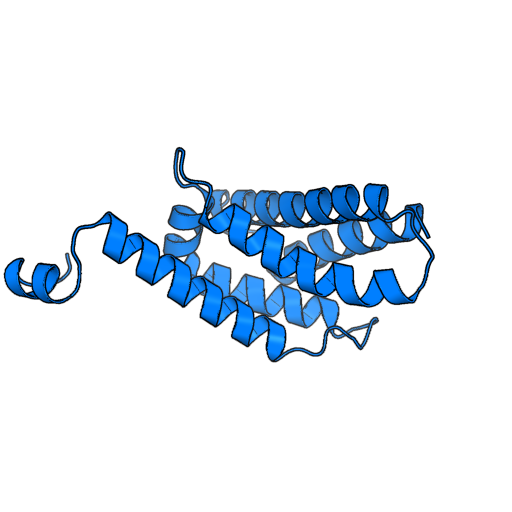 6.706 3.412 1.00 87.94 77 PHE A O 1
ATOM 638 N N . GLN A 1 78 ? 0.154 8.210 2.720 1.00 89.50 78 GLN A N 1
ATOM 639 C CA . GLN A 1 78 ? 0.533 8.122 1.301 1.00 89.50 78 GLN A CA 1
ATOM 640 C C . GLN A 1 78 ? 2.020 8.444 1.094 1.00 89.50 78 GLN A C 1
ATOM 642 O O . GLN A 1 78 ? 2.721 7.733 0.373 1.00 89.50 78 GLN A O 1
ATOM 647 N N . GLN A 1 79 ? 2.517 9.502 1.740 1.00 88.19 79 GLN A N 1
ATOM 648 C CA . GLN A 1 79 ? 3.915 9.918 1.644 1.00 88.19 79 GLN A CA 1
ATOM 649 C C . GLN A 1 79 ? 4.869 8.853 2.188 1.00 88.19 79 GLN A C 1
ATOM 651 O O . GLN A 1 79 ? 5.952 8.670 1.628 1.00 88.19 79 GLN A O 1
ATOM 656 N N . GLU A 1 80 ? 4.494 8.143 3.250 1.00 86.94 80 GLU A N 1
ATOM 657 C CA . GLU A 1 80 ? 5.330 7.082 3.807 1.00 86.94 80 GLU A CA 1
ATOM 658 C C . GLU A 1 80 ? 5.367 5.852 2.892 1.00 86.94 80 GLU A C 1
ATOM 660 O O . GLU A 1 80 ? 6.451 5.339 2.606 1.00 86.94 80 GLU A O 1
ATOM 665 N N . ILE A 1 81 ? 4.231 5.469 2.299 1.00 83.94 81 ILE A N 1
ATOM 666 C CA . ILE A 1 81 ? 4.183 4.418 1.269 1.00 83.94 81 ILE A CA 1
ATOM 667 C C . ILE A 1 81 ? 5.048 4.785 0.054 1.00 83.94 81 ILE A C 1
ATOM 669 O O . ILE A 1 81 ? 5.829 3.957 -0.419 1.00 83.94 81 ILE A O 1
ATOM 673 N N . ILE A 1 82 ? 4.995 6.038 -0.418 1.00 85.00 82 ILE A N 1
ATOM 674 C CA . ILE A 1 82 ? 5.855 6.517 -1.516 1.00 85.00 82 ILE A CA 1
ATOM 675 C C . ILE A 1 82 ? 7.338 6.367 -1.160 1.00 85.00 82 ILE A C 1
ATOM 677 O O . ILE A 1 82 ? 8.129 5.932 -1.999 1.00 85.00 82 ILE A O 1
ATOM 681 N N . LYS A 1 83 ? 7.737 6.699 0.074 1.00 83.06 83 LYS A N 1
ATOM 682 C CA . LYS A 1 83 ? 9.131 6.537 0.520 1.00 83.06 83 LYS A CA 1
ATOM 683 C C . LYS A 1 83 ? 9.550 5.072 0.568 1.00 83.06 83 LYS A C 1
ATOM 685 O O . LYS A 1 83 ? 10.688 4.780 0.201 1.00 83.06 83 LYS A O 1
ATOM 690 N N . ILE A 1 84 ? 8.675 4.172 1.014 1.00 78.62 84 ILE A N 1
ATOM 691 C CA . ILE A 1 84 ? 8.951 2.729 1.091 1.00 78.62 84 ILE A CA 1
ATOM 692 C C . ILE A 1 84 ? 9.187 2.162 -0.309 1.00 78.62 84 ILE A C 1
ATOM 694 O O . ILE A 1 84 ? 10.256 1.600 -0.565 1.00 78.62 84 ILE A O 1
ATOM 698 N N . ILE A 1 85 ? 8.248 2.408 -1.230 1.00 72.19 85 ILE A N 1
ATOM 699 C CA . ILE A 1 85 ? 8.351 1.991 -2.636 1.00 72.19 85 ILE A CA 1
ATOM 700 C C . ILE A 1 85 ? 9.612 2.595 -3.262 1.00 72.19 85 ILE A C 1
ATOM 702 O O . ILE A 1 85 ? 10.424 1.890 -3.860 1.00 72.19 85 ILE A O 1
ATOM 706 N N . GLY A 1 86 ? 9.828 3.898 -3.061 1.00 67.75 86 GLY A N 1
ATOM 707 C CA . GLY A 1 86 ? 11.016 4.592 -3.536 1.00 67.75 86 GLY A CA 1
ATOM 708 C C . GLY A 1 86 ? 12.297 3.901 -3.074 1.00 67.75 86 GLY A C 1
ATOM 709 O O . GLY A 1 86 ? 13.111 3.508 -3.905 1.00 67.75 86 GLY A O 1
ATOM 710 N N . ARG A 1 87 ? 12.508 3.727 -1.762 1.00 67.12 87 ARG A N 1
ATOM 711 C CA . ARG A 1 87 ? 13.762 3.177 -1.204 1.00 67.12 87 ARG A CA 1
ATOM 712 C C . ARG A 1 87 ? 14.128 1.816 -1.790 1.00 67.12 87 ARG A C 1
ATOM 714 O O . ARG A 1 87 ? 15.305 1.568 -2.043 1.00 67.12 87 ARG A O 1
ATOM 721 N N . GLN A 1 88 ? 13.144 0.960 -2.030 1.00 63.47 88 GLN A N 1
ATOM 722 C CA . GLN A 1 88 ? 13.372 -0.380 -2.570 1.00 63.47 88 GLN A CA 1
ATOM 723 C C . GLN A 1 88 ? 13.789 -0.370 -4.044 1.00 63.47 88 GLN A C 1
ATOM 725 O O . GLN A 1 88 ? 14.572 -1.224 -4.457 1.00 63.47 88 GLN A O 1
ATOM 730 N N . HIS A 1 89 ? 13.341 0.621 -4.820 1.00 58.25 89 HIS A N 1
ATOM 731 C CA . HIS A 1 89 ? 13.697 0.769 -6.233 1.00 58.25 89 HIS A CA 1
ATOM 732 C C . HIS A 1 89 ? 14.888 1.717 -6.490 1.00 58.25 89 HIS A C 1
ATOM 734 O O . HIS A 1 89 ? 15.599 1.549 -7.482 1.00 58.25 89 HIS A O 1
ATOM 740 N N . PHE A 1 90 ? 15.177 2.656 -5.580 1.00 53.31 90 PHE A N 1
ATOM 741 C CA . PHE A 1 90 ? 16.325 3.570 -5.661 1.00 53.31 90 PHE A CA 1
ATOM 742 C C . PHE A 1 90 ? 17.669 2.867 -5.464 1.00 53.31 90 PHE A C 1
ATOM 744 O O . PHE A 1 90 ? 18.643 3.190 -6.146 1.00 53.31 90 PHE A O 1
ATOM 751 N N . ILE A 1 91 ? 17.747 1.932 -4.513 1.00 50.38 91 ILE A N 1
ATOM 752 C CA . ILE A 1 91 ? 19.013 1.286 -4.137 1.00 50.38 91 ILE A CA 1
ATOM 753 C C . ILE A 1 91 ? 19.608 0.467 -5.305 1.00 50.38 91 ILE A C 1
ATOM 755 O O . ILE A 1 91 ? 20.784 0.670 -5.602 1.00 50.38 91 ILE A O 1
ATOM 759 N N . PRO A 1 92 ? 18.839 -0.367 -6.038 1.00 51.69 92 PRO A N 1
ATOM 760 C CA . PRO A 1 92 ? 19.389 -1.193 -7.121 1.00 51.69 92 PRO A CA 1
ATOM 761 C C . PRO A 1 92 ? 19.779 -0.422 -8.396 1.00 51.69 92 PRO A C 1
ATOM 763 O O . PRO A 1 92 ? 20.618 -0.882 -9.170 1.00 51.69 92 PRO A O 1
ATOM 766 N N . ILE A 1 93 ? 19.160 0.734 -8.662 1.00 51.44 93 ILE A N 1
ATOM 767 C CA . ILE A 1 93 ? 19.398 1.507 -9.899 1.00 51.44 93 ILE A CA 1
ATOM 768 C C . ILE A 1 93 ? 20.599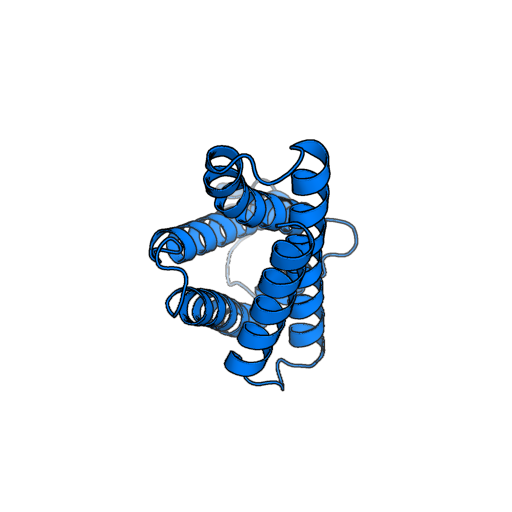 2.446 -9.760 1.00 51.44 93 ILE A C 1
ATOM 770 O O . ILE A 1 93 ? 21.335 2.659 -10.725 1.00 51.44 93 ILE A O 1
ATOM 774 N N . LYS A 1 94 ? 20.889 2.900 -8.536 1.00 49.41 94 LYS A N 1
ATOM 775 C CA . LYS A 1 94 ? 22.101 3.663 -8.216 1.00 49.41 94 LYS A CA 1
ATOM 776 C C . LYS A 1 94 ? 23.393 2.878 -8.489 1.00 49.41 94 LYS A C 1
ATOM 778 O O . LYS A 1 94 ? 24.413 3.489 -8.783 1.00 49.41 94 LYS A O 1
ATOM 783 N N . GLU A 1 95 ? 23.348 1.546 -8.421 1.00 51.03 95 GLU A N 1
ATOM 784 C CA . GLU A 1 95 ? 24.491 0.671 -8.722 1.00 51.03 95 GLU A CA 1
ATOM 785 C C . GLU A 1 95 ? 24.749 0.500 -10.229 1.00 51.03 95 GLU A C 1
ATOM 787 O O . GLU A 1 95 ? 25.869 0.180 -10.615 1.00 51.03 95 GLU A O 1
ATOM 792 N N . ASN A 1 96 ? 23.755 0.752 -11.092 1.00 53.22 96 ASN A N 1
ATOM 793 C CA . ASN A 1 96 ? 23.867 0.498 -12.534 1.00 53.22 96 ASN A CA 1
ATOM 794 C C . ASN A 1 96 ? 24.232 1.733 -13.385 1.00 53.22 96 ASN A C 1
ATOM 796 O O . ASN A 1 96 ? 24.465 1.574 -14.576 1.00 53.22 96 ASN A O 1
ATOM 800 N N . ASN A 1 97 ? 24.340 2.947 -12.821 1.00 54.72 97 ASN A N 1
ATOM 801 C CA . ASN A 1 97 ? 24.746 4.185 -13.532 1.00 54.72 97 ASN A CA 1
ATOM 802 C C . ASN A 1 97 ? 23.939 4.545 -14.810 1.00 54.72 97 ASN A C 1
ATOM 804 O O . ASN A 1 97 ? 24.380 5.392 -15.584 1.00 54.72 97 ASN A O 1
ATOM 808 N N . LEU A 1 98 ? 22.764 3.945 -15.037 1.00 55.31 98 LEU A N 1
ATOM 809 C CA . LEU A 1 98 ? 21.992 4.118 -16.280 1.00 55.31 98 LEU A CA 1
ATOM 810 C C . LEU A 1 98 ? 21.200 5.439 -16.338 1.00 55.31 98 LEU A C 1
ATOM 812 O O . LEU A 1 98 ? 20.903 5.925 -17.421 1.00 55.31 98 LEU A O 1
ATOM 816 N N . LEU A 1 99 ? 20.901 6.060 -15.189 1.00 59.72 99 LEU A N 1
ATOM 817 C CA . LEU A 1 99 ? 20.076 7.271 -15.095 1.00 59.72 99 LEU A CA 1
ATOM 818 C C . LEU A 1 99 ? 20.802 8.404 -14.370 1.00 59.72 99 LEU A C 1
ATOM 820 O O . LEU A 1 99 ? 21.485 8.180 -13.365 1.00 59.72 99 LEU A O 1
ATOM 824 N N . LYS A 1 100 ? 20.589 9.651 -14.815 1.00 66.19 100 LYS A N 1
ATOM 825 C CA . LYS A 1 100 ? 20.918 10.821 -13.990 1.00 66.19 100 LYS A CA 1
ATOM 826 C C . LYS A 1 100 ? 20.115 10.728 -12.694 1.00 66.19 100 LYS A C 1
ATOM 828 O O . LYS A 1 100 ? 18.900 10.544 -12.715 1.00 66.19 100 LYS A O 1
ATOM 833 N N . LYS A 1 101 ? 20.808 10.860 -11.562 1.00 66.12 101 LYS A N 1
ATOM 834 C CA . LYS A 1 101 ? 20.234 10.684 -10.221 1.00 66.12 101 LYS A CA 1
ATOM 835 C C . LYS A 1 101 ? 18.961 11.519 -10.009 1.00 66.12 101 LYS A C 1
ATOM 837 O O . LYS A 1 101 ? 17.989 10.995 -9.477 1.00 66.12 101 LYS A O 1
ATOM 842 N N . GLU A 1 102 ? 18.953 12.769 -10.468 1.00 69.06 102 GLU A N 1
ATOM 843 C CA . GLU A 1 102 ? 17.798 13.672 -10.347 1.00 69.06 102 GLU A CA 1
ATOM 844 C C . GLU A 1 102 ? 16.568 13.161 -11.113 1.00 69.06 102 GLU A C 1
ATOM 846 O O . GLU A 1 102 ? 15.493 13.064 -10.530 1.00 69.06 102 GLU A O 1
ATOM 851 N N . ASP A 1 103 ? 16.721 12.743 -12.373 1.00 77.19 103 ASP A N 1
ATOM 852 C CA . ASP A 1 103 ? 15.603 12.238 -13.184 1.00 77.19 103 ASP A CA 1
ATOM 853 C C . ASP A 1 103 ? 15.017 10.948 -12.594 1.00 77.19 103 ASP A C 1
ATOM 855 O O . ASP A 1 103 ? 13.799 10.766 -12.558 1.00 77.19 103 ASP A O 1
ATOM 859 N N . SER A 1 104 ? 15.877 10.077 -12.050 1.00 74.06 104 SER A N 1
ATOM 860 C CA . SER A 1 104 ? 15.430 8.854 -11.380 1.00 74.06 104 SER A CA 1
ATOM 861 C C . SER A 1 104 ? 14.522 9.158 -10.184 1.00 74.06 104 SER A C 1
ATOM 863 O O . SER A 1 104 ? 13.497 8.500 -10.015 1.00 74.06 104 SER A O 1
ATOM 865 N N . GLU A 1 105 ? 14.829 10.202 -9.402 1.00 78.12 105 GLU A N 1
ATOM 866 C CA . GLU A 1 105 ? 14.028 10.600 -8.241 1.00 78.12 105 GLU A CA 1
ATOM 867 C C . GLU A 1 105 ? 12.600 10.995 -8.622 1.00 78.12 105 GLU A C 1
ATOM 869 O O . GLU A 1 105 ? 11.642 10.513 -8.008 1.00 78.12 105 GLU A O 1
ATOM 874 N N . TYR A 1 106 ? 12.449 11.770 -9.696 1.00 82.81 106 TYR A N 1
ATOM 875 C CA . TYR A 1 106 ? 11.137 12.129 -10.227 1.00 82.81 106 TYR A CA 1
ATOM 876 C C . TYR A 1 106 ? 10.387 10.931 -10.819 1.00 82.81 106 TYR A C 1
ATOM 878 O O . TYR A 1 106 ? 9.185 10.794 -10.583 1.00 82.81 106 TYR A O 1
ATOM 886 N N . ILE A 1 107 ? 11.074 10.039 -11.542 1.00 80.12 107 ILE A N 1
ATOM 887 C CA . ILE A 1 107 ? 10.454 8.852 -12.152 1.00 80.12 107 ILE A CA 1
ATOM 888 C C . ILE A 1 107 ? 9.873 7.928 -11.078 1.00 80.12 107 ILE A C 1
ATOM 890 O O . ILE A 1 107 ? 8.706 7.547 -11.168 1.00 80.12 107 ILE A O 1
ATOM 894 N N . PHE A 1 108 ? 10.628 7.594 -10.027 1.00 78.00 108 PHE A N 1
ATOM 895 C CA . PHE A 1 108 ? 10.094 6.724 -8.972 1.00 78.00 108 PHE A CA 1
ATOM 896 C C . PHE A 1 108 ? 8.981 7.389 -8.181 1.00 78.00 108 PHE A C 1
ATOM 898 O O . PHE A 1 108 ? 8.001 6.725 -7.846 1.00 78.00 108 PHE A O 1
ATOM 905 N N . HIS A 1 109 ? 9.100 8.690 -7.905 1.00 84.81 109 HIS A N 1
ATOM 906 C CA . HIS A 1 109 ? 8.026 9.423 -7.251 1.00 84.81 109 HIS A CA 1
ATOM 907 C C . HIS A 1 109 ? 6.734 9.362 -8.078 1.00 84.81 109 HIS A C 1
ATOM 909 O O . HIS A 1 109 ? 5.664 9.097 -7.526 1.00 84.81 109 HIS A O 1
ATOM 915 N N . PHE A 1 110 ? 6.834 9.527 -9.400 1.00 86.69 110 PHE A N 1
ATOM 916 C CA . PHE A 1 110 ? 5.708 9.401 -10.321 1.00 86.69 110 PHE A CA 1
ATOM 917 C C . PHE A 1 110 ? 5.112 7.987 -10.317 1.00 86.69 110 PHE A C 1
ATOM 919 O O . PHE A 1 110 ? 3.899 7.841 -10.177 1.00 86.69 110 PHE A O 1
ATOM 926 N N . LEU A 1 111 ? 5.943 6.944 -10.414 1.00 84.81 111 LEU A N 1
ATOM 927 C CA . LEU A 1 111 ? 5.483 5.551 -10.425 1.00 84.81 111 LEU A CA 1
ATOM 928 C C . LEU A 1 111 ? 4.814 5.142 -9.103 1.00 84.81 111 LEU A C 1
ATOM 930 O O . LEU A 1 111 ? 3.743 4.530 -9.115 1.00 84.81 111 LEU A O 1
ATOM 934 N N . ALA A 1 112 ? 5.399 5.516 -7.962 1.00 85.25 112 ALA A N 1
ATOM 935 C CA . ALA A 1 112 ? 4.830 5.237 -6.644 1.00 85.25 112 ALA A CA 1
ATOM 936 C C . ALA A 1 112 ? 3.493 5.967 -6.446 1.00 85.25 112 ALA A C 1
ATOM 938 O O . ALA A 1 112 ? 2.499 5.354 -6.053 1.00 85.25 112 ALA A O 1
ATOM 939 N N . SER A 1 113 ? 3.442 7.254 -6.804 1.00 89.31 113 SER A N 1
ATOM 940 C CA . SER A 1 113 ? 2.214 8.055 -6.746 1.00 89.31 113 SER A CA 1
ATOM 941 C C . SER A 1 113 ? 1.128 7.491 -7.667 1.00 89.31 113 SER A C 1
ATOM 943 O O . SER A 1 113 ? -0.017 7.330 -7.253 1.00 89.31 113 SER A O 1
ATOM 945 N N . GLY A 1 114 ? 1.483 7.119 -8.901 1.00 90.75 114 GLY A N 1
ATOM 946 C CA . GLY A 1 114 ? 0.559 6.512 -9.859 1.00 90.75 114 GLY A CA 1
ATOM 947 C C . GLY A 1 114 ? 0.001 5.169 -9.381 1.00 90.75 114 GLY A C 1
ATOM 948 O O . GLY A 1 114 ? -1.184 4.885 -9.576 1.00 90.75 114 GLY A O 1
ATOM 949 N N . SER A 1 115 ? 0.821 4.371 -8.693 1.00 89.56 115 SER A N 1
ATOM 950 C CA . SER A 1 115 ? 0.391 3.109 -8.080 1.00 89.56 115 SER A CA 1
ATOM 951 C C . SER A 1 115 ? -0.640 3.347 -6.973 1.00 89.56 115 SER A C 1
ATOM 953 O O . SER A 1 115 ? -1.693 2.711 -6.977 1.00 89.56 115 SER A O 1
ATOM 955 N N . ILE A 1 116 ? -0.401 4.322 -6.086 1.00 91.25 116 ILE A N 1
ATOM 956 C CA . ILE A 1 116 ? -1.359 4.715 -5.038 1.00 91.25 116 ILE A CA 1
ATOM 957 C C . ILE A 1 116 ? -2.674 5.207 -5.649 1.00 91.25 116 ILE A C 1
ATOM 959 O O . ILE A 1 116 ? -3.739 4.713 -5.279 1.00 91.25 116 ILE A O 1
ATOM 963 N N . CYS A 1 117 ? -2.612 6.105 -6.636 1.00 92.88 117 CYS A N 1
ATOM 964 C CA . CYS A 1 117 ? -3.797 6.605 -7.339 1.00 92.88 117 CYS A CA 1
ATOM 965 C C . CYS A 1 117 ? -4.609 5.475 -7.994 1.00 92.88 117 CYS A C 1
ATOM 967 O O . CYS A 1 117 ? -5.842 5.502 -8.010 1.00 92.88 117 CYS A O 1
ATOM 969 N N . THR A 1 118 ? -3.924 4.457 -8.519 1.00 94.81 118 THR A N 1
ATOM 970 C CA . THR A 1 118 ? -4.564 3.274 -9.107 1.00 94.81 118 THR A CA 1
ATOM 971 C C . THR A 1 118 ? -5.306 2.459 -8.045 1.00 94.81 118 THR A C 1
ATOM 973 O O . THR A 1 118 ? -6.456 2.074 -8.264 1.00 94.81 118 THR A O 1
ATOM 976 N N . ILE A 1 119 ? -4.693 2.247 -6.878 1.00 94.44 119 ILE A N 1
ATOM 977 C CA . ILE A 1 119 ? -5.303 1.526 -5.750 1.00 94.44 119 ILE A CA 1
ATOM 978 C C . ILE A 1 119 ? -6.503 2.298 -5.189 1.00 94.44 119 ILE A C 1
ATOM 980 O O . ILE A 1 119 ? -7.566 1.709 -5.009 1.00 94.44 119 ILE A O 1
ATOM 984 N N . GLN A 1 120 ? -6.389 3.616 -4.994 1.00 94.62 120 GLN A N 1
ATOM 985 C CA . GLN A 1 120 ? -7.500 4.474 -4.553 1.00 94.62 120 GLN A CA 1
ATOM 986 C C . GLN A 1 120 ? -8.711 4.356 -5.483 1.00 94.62 120 GLN A C 1
ATOM 988 O O . GLN A 1 120 ? -9.847 4.192 -5.034 1.00 94.62 120 GLN A O 1
ATOM 993 N N . LYS A 1 121 ? -8.476 4.403 -6.801 1.00 95.75 121 LYS A N 1
ATOM 994 C CA . LYS A 1 121 ? -9.535 4.215 -7.795 1.00 95.75 121 LYS A CA 1
ATOM 995 C C . LYS A 1 121 ? -10.170 2.828 -7.686 1.00 95.75 121 LYS A C 1
ATOM 997 O O . LYS A 1 121 ? -11.393 2.722 -7.750 1.00 95.75 121 LYS A O 1
ATOM 1002 N N . TRP A 1 122 ? -9.359 1.784 -7.530 1.00 97.06 122 TRP A N 1
ATOM 1003 C CA . TRP A 1 122 ? -9.840 0.409 -7.403 1.00 97.06 122 TRP A CA 1
ATOM 1004 C C . TRP A 1 122 ? -10.695 0.207 -6.144 1.00 97.06 122 TRP A C 1
ATOM 1006 O O . TRP A 1 122 ? -11.778 -0.371 -6.245 1.00 97.06 122 TRP A O 1
ATOM 1016 N N . LEU A 1 123 ? -10.274 0.757 -4.999 1.00 95.88 123 LEU A N 1
ATOM 1017 C CA . LEU A 1 123 ? -11.046 0.777 -3.750 1.00 95.88 123 LEU A CA 1
ATOM 1018 C C . LEU A 1 123 ? -12.391 1.490 -3.936 1.00 95.88 123 LEU A C 1
ATOM 1020 O O . LEU A 1 123 ? -13.442 0.903 -3.681 1.00 95.88 123 LEU A O 1
ATOM 1024 N N . LYS A 1 124 ? -12.374 2.704 -4.501 1.00 94.62 124 LYS A N 1
ATOM 1025 C CA . LYS A 1 124 ? -13.578 3.514 -4.752 1.00 94.62 124 LYS A CA 1
ATOM 1026 C C . LYS A 1 124 ? -14.597 2.831 -5.669 1.00 94.62 124 LYS A C 1
ATOM 1028 O O . LYS A 1 124 ? -15.795 3.091 -5.581 1.00 94.62 124 LYS A O 1
ATOM 1033 N N . GLU A 1 125 ? -14.142 1.964 -6.567 1.00 95.12 125 GLU A N 1
ATOM 1034 C CA . GLU A 1 125 ? -15.010 1.189 -7.458 1.00 95.12 125 GLU A CA 1
ATOM 1035 C C . GLU A 1 125 ? -15.530 -0.114 -6.834 1.00 95.12 125 GLU A C 1
ATOM 1037 O O . GLU A 1 125 ? -16.234 -0.871 -7.510 1.00 95.12 125 GLU A O 1
ATOM 1042 N N . GLY A 1 126 ? -15.220 -0.377 -5.562 1.00 95.56 126 GLY A N 1
ATOM 1043 C CA . GLY A 1 126 ? -15.597 -1.598 -4.853 1.00 95.56 126 GLY A CA 1
ATOM 1044 C C . GLY A 1 126 ? -14.753 -2.803 -5.260 1.00 95.56 126 GLY A C 1
ATOM 1045 O O . GLY A 1 126 ? -15.245 -3.928 -5.243 1.00 95.56 126 GLY A O 1
ATOM 1046 N N . MET A 1 127 ? -13.510 -2.571 -5.695 1.00 96.56 127 MET A N 1
ATOM 1047 C CA . MET A 1 127 ? -12.530 -3.608 -6.035 1.00 96.56 127 MET A CA 1
ATOM 1048 C C . MET A 1 127 ? -13.035 -4.632 -7.067 1.00 96.56 127 MET A C 1
ATOM 1050 O O . MET A 1 127 ? -12.731 -5.822 -6.999 1.00 96.56 127 MET A O 1
ATOM 1054 N N . LYS A 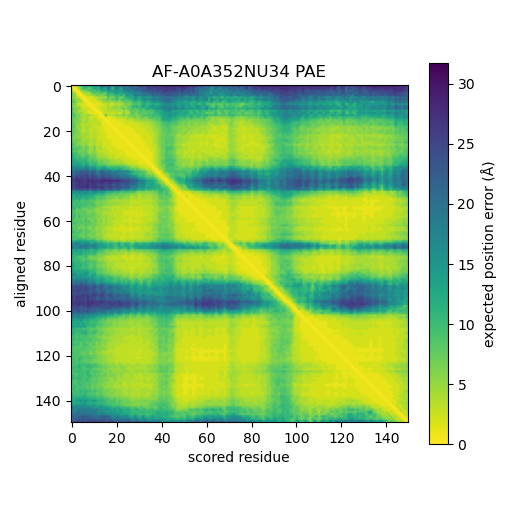1 128 ? -13.832 -4.169 -8.041 1.00 96.38 128 LYS A N 1
ATOM 1055 C CA . LYS A 1 128 ? -14.496 -5.023 -9.047 1.00 96.38 128 LYS A CA 1
ATOM 1056 C C . LYS A 1 128 ? -13.527 -5.738 -9.982 1.00 96.38 128 LYS A C 1
ATOM 1058 O O . LYS A 1 128 ? -13.822 -6.836 -10.446 1.00 96.38 128 LYS A O 1
ATOM 1063 N N . LYS A 1 129 ? -12.396 -5.102 -10.300 1.00 97.06 129 LYS A N 1
ATOM 1064 C CA . LYS A 1 129 ? -11.350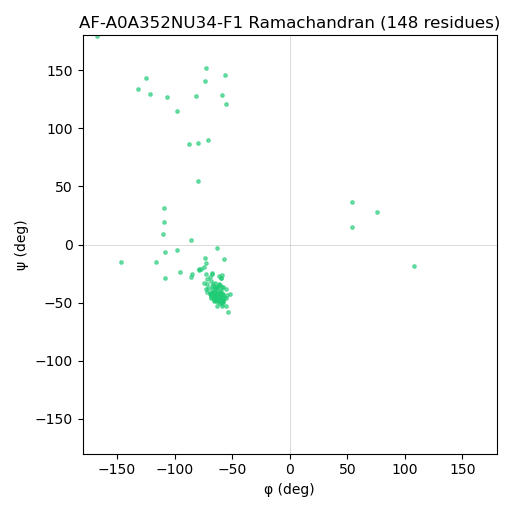 -5.717 -11.123 1.00 97.06 129 LYS A CA 1
ATOM 1065 C C . LYS A 1 129 ? -10.592 -6.778 -10.318 1.00 97.06 129 LYS A C 1
ATOM 1067 O O . LYS A 1 129 ? -10.308 -6.522 -9.146 1.00 97.06 129 LYS A O 1
ATOM 1072 N N . PRO A 1 130 ? -10.226 -7.922 -10.924 1.00 97.12 130 PRO A N 1
ATOM 1073 C CA . PRO A 1 130 ? -9.367 -8.910 -10.284 1.00 97.12 130 PRO A CA 1
ATOM 1074 C C . PRO A 1 130 ? -8.038 -8.303 -9.829 1.00 97.12 130 PRO A C 1
ATOM 1076 O O . PRO A 1 130 ? -7.473 -7.446 -10.509 1.00 97.12 130 PRO A O 1
ATOM 1079 N N . ILE A 1 131 ? -7.516 -8.801 -8.708 1.00 95.81 131 ILE A N 1
ATOM 1080 C CA . ILE A 1 131 ? -6.218 -8.386 -8.157 1.00 95.81 131 ILE A CA 1
ATOM 1081 C C . ILE A 1 131 ? -5.104 -8.537 -9.198 1.00 95.81 131 ILE A C 1
ATOM 1083 O O . ILE A 1 131 ? -4.326 -7.609 -9.396 1.00 95.81 131 ILE A O 1
ATOM 1087 N N . SER A 1 132 ? -5.090 -9.654 -9.926 1.00 93.94 132 SER A N 1
ATOM 1088 C CA . SER A 1 132 ? -4.099 -9.929 -10.969 1.00 93.94 132 SER A CA 1
ATOM 1089 C C . SER A 1 132 ? -4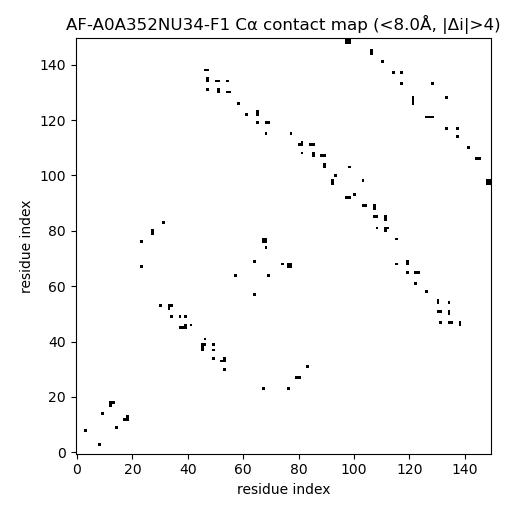.120 -8.912 -12.115 1.00 93.94 132 SER A C 1
ATOM 1091 O O . SER A 1 132 ? -3.070 -8.559 -12.648 1.00 93.94 132 SER A O 1
ATOM 1093 N N . GLU A 1 133 ? -5.291 -8.376 -12.480 1.00 95.00 133 GLU A N 1
ATOM 1094 C CA . GLU A 1 133 ? -5.388 -7.323 -13.498 1.00 95.00 133 GLU A CA 1
ATOM 1095 C C . GLU A 1 133 ? -4.792 -6.001 -13.007 1.00 95.00 133 GLU A C 1
ATOM 1097 O O . GLU A 1 133 ? -4.080 -5.333 -13.758 1.00 95.00 133 GLU A O 1
ATOM 1102 N N . ILE A 1 134 ? -5.071 -5.619 -11.758 1.00 95.88 134 ILE A N 1
ATOM 1103 C CA . ILE A 1 134 ? -4.529 -4.391 -11.163 1.00 95.88 134 ILE A CA 1
ATOM 1104 C C . ILE A 1 134 ? -3.016 -4.514 -10.962 1.00 95.88 134 ILE A C 1
ATOM 1106 O O . ILE A 1 134 ? -2.278 -3.597 -11.324 1.00 95.88 134 ILE A O 1
ATOM 1110 N N . ALA A 1 135 ? -2.548 -5.660 -10.461 1.00 91.38 135 ALA A N 1
ATOM 1111 C CA . ALA A 1 135 ? -1.128 -5.943 -10.286 1.00 91.38 135 ALA A CA 1
ATOM 1112 C C . ALA A 1 135 ? -0.372 -5.835 -11.611 1.00 91.38 135 ALA A C 1
ATOM 1114 O O . ALA A 1 135 ? 0.644 -5.143 -11.708 1.00 91.38 135 ALA A O 1
ATOM 1115 N N . ARG A 1 136 ? -0.911 -6.471 -12.657 1.00 90.25 136 ARG A N 1
ATOM 1116 C CA . ARG A 1 136 ? -0.345 -6.423 -14.002 1.00 90.25 136 ARG A CA 1
ATOM 1117 C C . ARG A 1 136 ? -0.303 -5.002 -14.556 1.00 90.25 136 ARG A C 1
ATOM 1119 O O . ARG A 1 136 ? 0.718 -4.619 -15.117 1.00 90.25 136 ARG A O 1
ATOM 1126 N N . LEU A 1 137 ? -1.370 -4.219 -14.377 1.00 91.44 137 LEU A N 1
ATOM 1127 C CA . LEU A 1 137 ? -1.428 -2.831 -14.839 1.00 91.44 137 LEU A CA 1
ATOM 1128 C C . LEU A 1 137 ? -0.320 -1.977 -14.202 1.00 91.44 137 LEU A C 1
ATOM 1130 O O . LEU A 1 137 ? 0.411 -1.287 -14.912 1.00 91.44 137 LEU A O 1
ATOM 1134 N N . ILE A 1 138 ? -0.174 -2.054 -12.875 1.00 89.31 138 ILE A N 1
ATOM 1135 C CA . ILE A 1 138 ? 0.860 -1.327 -12.124 1.00 89.31 138 ILE A CA 1
ATOM 1136 C C . ILE A 1 138 ? 2.258 -1.738 -12.602 1.00 89.31 138 ILE A C 1
ATOM 1138 O O . ILE A 1 138 ? 3.108 -0.884 -12.865 1.00 89.31 138 ILE A O 1
ATOM 1142 N N . LEU A 1 139 ? 2.492 -3.043 -12.756 1.00 84.19 139 LEU A N 1
ATOM 1143 C CA . LEU A 1 139 ? 3.790 -3.579 -13.147 1.00 84.19 139 LEU A CA 1
ATOM 1144 C C . LEU A 1 139 ? 4.173 -3.222 -14.589 1.00 84.19 139 LEU A C 1
ATOM 1146 O O . LEU A 1 139 ? 5.309 -2.821 -14.836 1.00 84.19 139 LEU A O 1
ATOM 1150 N N . GLU A 1 140 ? 3.254 -3.357 -15.548 1.00 84.69 140 GLU A N 1
ATOM 1151 C CA . GLU A 1 140 ? 3.523 -3.050 -16.958 1.00 84.69 140 GLU A CA 1
ATOM 1152 C C . GLU A 1 140 ? 3.842 -1.564 -17.153 1.00 84.69 140 GLU A C 1
ATOM 1154 O O . GLU A 1 140 ? 4.813 -1.236 -17.837 1.00 84.69 140 GLU A O 1
ATOM 1159 N N . ILE A 1 141 ? 3.088 -0.665 -16.509 1.00 84.88 141 ILE A N 1
ATOM 1160 C CA . ILE A 1 141 ? 3.359 0.780 -16.551 1.00 84.88 141 ILE A CA 1
ATOM 1161 C C . ILE A 1 141 ? 4.717 1.088 -15.914 1.00 84.88 141 ILE A C 1
ATOM 1163 O O . ILE A 1 141 ? 5.509 1.828 -16.496 1.00 84.88 141 ILE A O 1
ATOM 1167 N N . SER A 1 142 ? 5.019 0.481 -14.763 1.00 79.56 142 SER A N 1
ATOM 1168 C CA . SER A 1 142 ? 6.285 0.708 -14.058 1.00 79.56 142 SER A CA 1
ATOM 1169 C C . SER A 1 142 ? 7.490 0.231 -14.868 1.00 79.56 142 SER A C 1
ATOM 1171 O O . SER A 1 142 ? 8.444 0.981 -15.062 1.00 79.56 142 SER A O 1
ATOM 1173 N N . ASN A 1 143 ? 7.430 -0.984 -15.418 1.00 75.75 143 ASN A N 1
ATOM 1174 C CA . ASN A 1 143 ? 8.516 -1.551 -16.215 1.00 75.75 143 ASN A CA 1
ATOM 1175 C C . ASN A 1 143 ? 8.732 -0.796 -17.529 1.00 75.75 143 ASN A C 1
ATOM 1177 O O . ASN A 1 143 ? 9.874 -0.564 -17.920 1.00 75.75 143 ASN A O 1
ATOM 1181 N N . ASN A 1 144 ? 7.657 -0.415 -18.223 1.00 76.75 144 ASN A N 1
ATOM 1182 C CA . ASN A 1 144 ? 7.771 0.330 -19.477 1.00 76.75 144 ASN A CA 1
ATOM 1183 C C . ASN A 1 144 ? 8.235 1.773 -19.241 1.00 76.75 144 ASN A C 1
ATOM 1185 O O . ASN A 1 144 ? 8.995 2.298 -20.050 1.00 76.75 144 ASN A O 1
ATOM 1189 N N . GLY A 1 145 ? 7.825 2.385 -18.126 1.00 72.56 145 GLY A N 1
ATOM 1190 C CA . GLY A 1 145 ? 8.307 3.695 -17.703 1.00 72.56 145 GLY A CA 1
ATOM 1191 C C . GLY A 1 145 ? 9.813 3.693 -17.454 1.00 72.56 145 GLY A C 1
ATOM 1192 O O . GLY A 1 145 ? 10.50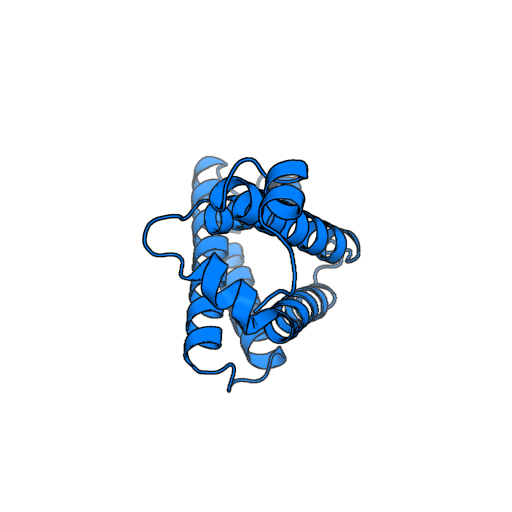2 4.554 -17.980 1.00 72.56 145 GLY A O 1
ATOM 1193 N N . VAL A 1 146 ? 10.337 2.697 -16.731 1.00 69.06 146 VAL A N 1
ATOM 1194 C CA . VAL A 1 146 ? 11.785 2.571 -16.477 1.00 69.06 146 VAL A CA 1
ATOM 1195 C C . VAL A 1 146 ? 12.564 2.295 -17.768 1.00 69.06 146 VAL A C 1
ATOM 1197 O O . VAL A 1 146 ? 13.526 3.004 -18.046 1.00 69.06 146 VAL A O 1
ATOM 1200 N N . LYS A 1 147 ? 12.114 1.342 -18.599 1.00 68.69 147 LYS A N 1
ATOM 1201 C CA . LYS A 1 147 ? 12.775 0.986 -19.872 1.00 68.69 147 LYS A CA 1
ATOM 1202 C C . LYS A 1 147 ? 12.904 2.139 -20.863 1.00 68.69 147 LYS A C 1
ATOM 1204 O O . LYS A 1 147 ? 13.765 2.085 -21.725 1.00 68.69 147 LYS A O 1
ATOM 1209 N N . PHE A 1 148 ? 12.023 3.137 -20.806 1.00 65.81 148 PHE A N 1
ATOM 1210 C CA . PHE A 1 148 ? 12.114 4.294 -21.698 1.00 65.81 148 PHE A CA 1
ATOM 1211 C C . PHE A 1 148 ? 13.351 5.160 -21.412 1.00 65.81 148 PHE A C 1
ATOM 1213 O O . PHE A 1 148 ? 13.808 5.878 -22.299 1.00 65.81 148 PHE A O 1
ATOM 1220 N N . TYR A 1 149 ? 13.871 5.107 -20.184 1.00 62.41 149 TYR A N 1
ATOM 1221 C CA . TYR A 1 149 ? 15.024 5.894 -19.758 1.00 62.41 149 TYR A CA 1
ATOM 1222 C C . TYR A 1 149 ? 16.304 5.055 -19.567 1.00 62.41 149 TYR A C 1
ATOM 1224 O O . TYR A 1 149 ? 17.356 5.642 -19.318 1.00 62.41 149 TYR A O 1
ATOM 1232 N N . GLU A 1 150 ? 16.223 3.722 -19.674 1.00 57.12 150 GLU A N 1
ATOM 1233 C CA . GLU A 1 150 ? 17.385 2.822 -19.839 1.00 57.12 150 GLU A CA 1
ATOM 1234 C C . GLU A 1 150 ? 17.924 2.874 -21.278 1.00 57.12 150 GLU A C 1
ATOM 1236 O O . GLU A 1 150 ? 19.167 2.858 -21.431 1.00 57.12 150 GLU A O 1
#

Radius of gyration: 17.43 Å; Cα contacts (8 Å, |Δi|>4): 80; chains: 1; bounding box: 44×30×53 Å

Foldseek 3Di:
DDPDDPVRVVVVAVDPVRVLVVVLVVVLVVLLVLQVVFDPVPPDPSQLVSQLVVLVVCLVVVVNLLCQLVPDPDCPSLVSQLVSQLVVVLVVVVVVPLDDSVVSSVLSSVLSNVLSVLSNVCSVVVVPDRSSVSSCVSVVCSVVSVVVSD

Solvent-accessible surface area (backbone atoms only — not comparable to full-atom values): 8663 Å² total; per-residue (Å²): 137,79,100,66,56,69,69,63,48,57,72,77,27,92,45,75,66,51,47,50,50,49,53,51,50,54,52,50,51,52,51,50,51,56,54,69,73,45,70,69,82,49,83,86,68,47,56,52,58,51,44,29,51,52,48,49,53,43,59,78,39,37,72,59,47,49,50,52,71,63,38,91,84,57,56,63,62,53,53,51,53,37,49,54,55,34,55,70,58,50,60,69,49,70,77,65,73,61,57,62,70,69,62,49,55,54,52,44,52,49,49,37,50,51,46,51,55,50,50,54,53,37,55,77,64,67,53,76,65,56,54,66,60,54,28,49,52,50,49,54,53,46,53,54,58,50,58,72,62,101